Protein AF-A0A1C5LRE9-F1 (afdb_monomer)

pLDDT: mean 79.19, std 11.22, range [47.28, 91.69]

Foldseek 3Di:
DVVVCVVPPPCPVVVCVCVPPPPVPPDPPQLDQLDPVQLVLLLVVVCVVCVVPDQWAWLVRLCVQLVHDSVVSVVCVVVVQWDWDDDPPIITTGPSSSSNVCSHSVCSRDPDDPSSSVSSVVSVVVVVVVVVVVVVVVD

Structure (mmCIF, N/CA/C/O backbone):
data_AF-A0A1C5LRE9-F1
#
_entry.id   AF-A0A1C5LRE9-F1
#
loop_
_atom_site.group_PDB
_atom_site.id
_atom_site.type_symbol
_atom_site.label_atom_id
_atom_site.label_alt_id
_atom_site.label_comp_id
_atom_site.label_asym_id
_atom_site.label_entity_id
_atom_site.label_seq_id
_atom_site.pdbx_PDB_ins_code
_atom_site.Cartn_x
_atom_site.Cartn_y
_atom_site.Cartn_z
_atom_site.occupancy
_atom_site.B_iso_or_equiv
_atom_site.auth_seq_id
_atom_site.auth_comp_id
_atom_site.auth_asym_id
_atom_site.auth_atom_id
_atom_site.pdbx_PDB_model_num
ATOM 1 N N . MET A 1 1 ? 5.396 -42.966 -25.986 1.00 60.94 1 MET A N 1
ATOM 2 C CA . MET A 1 1 ? 6.421 -42.752 -27.032 1.00 60.94 1 MET A CA 1
ATOM 3 C C . MET A 1 1 ? 7.503 -41.762 -26.608 1.00 60.94 1 MET A C 1
ATOM 5 O O . MET A 1 1 ? 8.653 -42.164 -26.595 1.00 60.94 1 MET A O 1
ATOM 9 N N . PHE A 1 2 ? 7.178 -40.532 -26.185 1.00 69.56 2 PHE A N 1
ATOM 10 C CA . PHE A 1 2 ? 8.184 -39.520 -25.797 1.00 69.56 2 PHE A CA 1
ATOM 11 C C . PHE A 1 2 ? 9.157 -39.977 -24.687 1.00 69.56 2 PHE A C 1
ATOM 13 O O . PHE A 1 2 ? 10.367 -39.887 -24.852 1.00 69.56 2 PHE A O 1
ATOM 20 N N . LYS A 1 3 ? 8.634 -40.544 -23.590 1.00 69.62 3 LYS A N 1
ATOM 21 C CA . LYS A 1 3 ? 9.443 -40.990 -22.439 1.00 69.62 3 LYS A CA 1
ATOM 22 C C . LYS A 1 3 ? 10.424 -42.122 -22.778 1.00 69.62 3 LYS A C 1
ATOM 24 O O . LYS A 1 3 ? 11.551 -42.103 -22.321 1.00 69.62 3 LYS A O 1
ATOM 29 N N . ILE A 1 4 ? 10.010 -43.049 -23.645 1.00 76.19 4 ILE A N 1
ATOM 30 C CA . ILE A 1 4 ? 10.856 -44.165 -24.090 1.00 76.19 4 ILE A CA 1
ATOM 31 C C . ILE A 1 4 ? 12.053 -43.630 -24.881 1.00 76.19 4 ILE A C 1
ATOM 33 O O . ILE A 1 4 ? 13.177 -44.029 -24.606 1.00 76.19 4 ILE A O 1
ATOM 37 N N . ARG A 1 5 ? 11.824 -42.686 -25.806 1.00 72.69 5 ARG A N 1
ATOM 38 C CA . ARG A 1 5 ? 12.892 -42.067 -26.606 1.00 72.69 5 ARG A CA 1
ATOM 39 C C . ARG A 1 5 ? 13.865 -41.254 -25.754 1.00 72.69 5 ARG A C 1
ATOM 41 O O . ARG A 1 5 ? 15.062 -41.359 -25.967 1.00 72.69 5 ARG A O 1
ATOM 48 N N . MET A 1 6 ? 13.375 -40.528 -24.745 1.00 73.88 6 MET A N 1
ATOM 49 C CA . MET A 1 6 ? 14.232 -39.796 -23.801 1.00 73.88 6 MET A CA 1
ATOM 50 C C . MET A 1 6 ? 15.239 -40.712 -23.082 1.00 73.88 6 MET A C 1
ATOM 52 O O . MET A 1 6 ? 16.391 -40.328 -22.919 1.00 73.88 6 MET A O 1
ATOM 56 N N . ASP A 1 7 ? 14.808 -41.910 -22.676 1.00 73.62 7 ASP A N 1
ATOM 57 C CA . ASP A 1 7 ? 15.642 -42.848 -21.914 1.00 73.62 7 ASP A CA 1
ATOM 58 C C . ASP A 1 7 ? 16.566 -43.711 -22.802 1.00 73.62 7 ASP A C 1
ATOM 60 O O . ASP A 1 7 ? 17.539 -44.272 -22.303 1.00 73.62 7 ASP A O 1
ATOM 64 N N . THR A 1 8 ? 16.284 -43.838 -24.108 1.00 75.56 8 THR A N 1
ATOM 65 C CA . THR A 1 8 ? 17.040 -44.721 -25.029 1.00 75.56 8 THR A CA 1
ATOM 66 C C . THR A 1 8 ? 17.886 -43.999 -26.076 1.00 75.56 8 THR A C 1
ATOM 68 O O . THR A 1 8 ? 18.885 -44.559 -26.523 1.00 75.56 8 THR A O 1
ATOM 71 N N . GLU A 1 9 ? 17.544 -42.771 -26.467 1.00 74.75 9 GLU A N 1
ATOM 72 C CA . GLU A 1 9 ? 18.289 -42.002 -27.469 1.00 74.75 9 GLU A CA 1
ATOM 73 C C . GLU A 1 9 ? 19.189 -40.955 -26.787 1.00 74.75 9 GLU A C 1
ATOM 75 O O . GLU A 1 9 ? 18.728 -39.913 -26.321 1.00 74.75 9 GLU A O 1
ATOM 80 N N . THR A 1 10 ? 20.508 -41.181 -26.800 1.00 69.00 10 THR A N 1
ATOM 81 C CA . THR A 1 10 ? 21.547 -40.319 -26.190 1.00 69.00 10 THR A CA 1
ATOM 82 C C . THR A 1 10 ? 21.689 -38.914 -26.802 1.00 69.00 10 THR A C 1
ATOM 84 O O . THR A 1 10 ? 22.526 -38.135 -26.353 1.00 69.00 10 THR A O 1
ATOM 87 N N . GLY A 1 11 ? 20.868 -38.557 -27.794 1.00 69.50 11 GLY A N 1
ATOM 88 C CA . GLY A 1 11 ? 20.860 -37.246 -28.457 1.00 69.50 11 GLY A CA 1
ATOM 89 C C . GLY A 1 11 ? 19.481 -36.588 -28.566 1.00 69.50 11 GLY A C 1
ATOM 90 O O . GLY A 1 11 ? 19.380 -35.500 -29.127 1.00 69.50 11 GLY A O 1
ATOM 91 N N . PHE A 1 12 ? 18.428 -37.203 -28.016 1.00 74.12 12 PHE A N 1
ATOM 92 C CA . PHE A 1 12 ? 17.047 -36.729 -28.165 1.00 74.12 12 PHE A CA 1
ATOM 93 C C . PHE A 1 12 ? 16.831 -35.312 -27.606 1.00 74.12 12 PHE A C 1
ATOM 95 O O . PHE A 1 12 ? 16.161 -34.483 -28.215 1.00 74.12 12 PHE A O 1
ATOM 102 N N . LEU A 1 13 ? 17.446 -34.993 -26.463 1.00 67.38 13 LEU A N 1
ATOM 103 C CA . LEU A 1 13 ? 17.377 -33.646 -25.883 1.00 67.38 13 LEU A CA 1
ATOM 104 C C . LEU A 1 13 ? 18.162 -32.610 -26.703 1.00 67.38 13 LEU A C 1
ATOM 106 O O . LEU A 1 13 ? 17.785 -31.440 -26.725 1.00 67.38 13 LEU A O 1
ATOM 110 N N . SER A 1 14 ? 19.212 -33.034 -27.412 1.00 71.19 14 SER A N 1
ATOM 111 C CA . SER A 1 14 ? 19.993 -32.164 -28.296 1.00 71.19 14 SER A CA 1
ATOM 112 C C . SER A 1 14 ? 19.214 -31.774 -29.556 1.00 71.19 14 SER A C 1
ATOM 114 O O . SER A 1 14 ? 19.366 -30.650 -30.019 1.00 71.19 14 SER A O 1
ATOM 116 N N . GLU A 1 15 ? 18.333 -32.644 -30.068 1.00 72.19 15 GLU A N 1
ATOM 117 C CA . GLU A 1 15 ? 17.384 -32.309 -31.149 1.00 72.19 15 GLU A CA 1
ATOM 118 C C . GLU A 1 15 ? 16.352 -31.256 -30.725 1.00 72.19 15 GLU A C 1
ATOM 120 O O . GLU A 1 15 ? 15.906 -30.458 -31.545 1.00 72.19 15 GLU A O 1
ATOM 125 N N . LEU A 1 16 ? 15.977 -31.226 -29.443 1.00 66.88 16 LEU A N 1
ATOM 126 C CA . LEU A 1 16 ? 15.052 -30.225 -28.900 1.00 66.88 16 LEU A CA 1
ATOM 127 C C . LEU A 1 16 ? 15.734 -28.884 -28.586 1.00 66.88 16 LEU A C 1
ATOM 129 O O . LEU A 1 16 ? 15.054 -27.890 -28.303 1.00 66.88 16 LEU A O 1
ATOM 133 N N . ASN A 1 17 ? 17.065 -28.841 -28.633 1.00 57.78 17 ASN A N 1
ATOM 134 C CA . ASN A 1 17 ? 17.858 -27.667 -28.309 1.00 57.78 17 ASN A CA 1
ATOM 135 C C . ASN A 1 17 ? 17.694 -26.627 -29.435 1.00 57.78 17 ASN A C 1
ATOM 137 O O . ASN A 1 17 ? 18.208 -26.789 -30.537 1.00 57.78 17 ASN A O 1
ATOM 141 N N . GLY A 1 18 ? 16.901 -25.582 -29.174 1.00 63.25 18 GLY A N 1
ATOM 142 C CA . GLY A 1 18 ? 16.493 -24.571 -30.161 1.00 63.25 18 GLY A CA 1
ATOM 143 C C . GLY A 1 18 ? 15.011 -24.611 -30.566 1.00 63.25 18 GLY A C 1
ATOM 144 O O . GLY A 1 18 ? 14.513 -23.618 -31.094 1.00 63.25 18 GLY A O 1
ATOM 145 N N . LEU A 1 19 ? 14.275 -25.695 -30.267 1.00 65.44 19 LEU A N 1
ATOM 146 C CA . LEU A 1 19 ? 12.806 -25.762 -30.418 1.00 65.44 19 LEU A CA 1
ATOM 147 C C . LEU A 1 19 ? 12.067 -25.118 -29.243 1.00 65.44 19 LEU A C 1
ATOM 149 O O . LEU A 1 19 ? 10.979 -24.561 -29.407 1.00 65.44 19 LEU A O 1
ATOM 153 N N . PHE A 1 20 ? 12.675 -25.144 -28.059 1.00 56.50 20 PHE A N 1
ATOM 154 C CA . PHE A 1 20 ? 12.309 -24.222 -26.999 1.00 56.50 20 PHE A CA 1
ATOM 155 C C . PHE A 1 20 ? 12.844 -22.862 -27.412 1.00 56.50 20 PHE A C 1
ATOM 157 O O . PHE A 1 20 ? 14.030 -22.579 -27.267 1.00 56.50 20 PHE A O 1
ATOM 164 N N . SER A 1 21 ? 11.973 -22.043 -28.002 1.00 56.53 21 SER A N 1
ATOM 165 C CA . SER A 1 21 ? 12.276 -20.646 -28.281 1.00 56.53 21 SER A CA 1
ATOM 166 C C . SER A 1 21 ? 12.975 -20.062 -27.055 1.00 56.53 21 SER A C 1
ATOM 168 O O . SER A 1 21 ? 12.386 -20.102 -25.970 1.00 56.53 21 SER A O 1
ATOM 170 N N . ASN A 1 22 ? 14.177 -19.509 -27.238 1.00 59.75 22 ASN A N 1
ATOM 171 C CA . ASN A 1 22 ? 14.734 -18.487 -26.360 1.00 59.75 22 ASN A CA 1
ATOM 172 C C . ASN A 1 22 ? 13.741 -17.322 -26.389 1.00 59.75 22 ASN A C 1
ATOM 174 O O . ASN A 1 22 ? 13.939 -16.332 -27.092 1.00 59.75 22 ASN A O 1
ATOM 178 N N . ARG A 1 23 ? 12.594 -17.475 -25.717 1.00 53.97 23 ARG A N 1
ATOM 179 C CA . ARG A 1 23 ? 11.707 -16.364 -25.438 1.00 53.97 23 ARG A CA 1
ATOM 180 C C . ARG A 1 23 ? 12.597 -15.490 -24.599 1.00 53.97 23 ARG A C 1
ATOM 182 O O . ARG A 1 23 ? 12.948 -15.873 -23.490 1.00 53.97 23 ARG A O 1
ATOM 189 N N . THR A 1 24 ? 13.032 -14.376 -25.170 1.00 56.28 24 THR A N 1
ATOM 190 C CA . THR A 1 24 ? 13.466 -13.235 -24.385 1.00 56.28 24 THR A CA 1
ATOM 191 C C . THR A 1 24 ? 12.408 -13.135 -23.304 1.00 56.28 24 THR A C 1
ATOM 193 O O . THR A 1 24 ? 11.239 -12.918 -23.641 1.00 56.28 24 THR A O 1
ATOM 196 N N . GLU A 1 25 ? 12.757 -13.501 -22.069 1.00 58.31 25 GLU A N 1
ATOM 197 C CA . GLU A 1 25 ? 11.822 -13.450 -20.962 1.00 58.31 25 GLU A CA 1
ATOM 198 C C . GLU A 1 25 ? 11.405 -11.990 -20.919 1.00 58.31 25 GLU A C 1
ATOM 200 O O . GLU A 1 25 ? 12.184 -11.102 -20.571 1.00 58.31 25 GLU A O 1
ATOM 205 N N . TRP A 1 26 ? 10.218 -11.712 -21.455 1.00 53.88 26 TRP A N 1
ATOM 206 C CA . TRP A 1 26 ? 9.660 -10.380 -21.464 1.00 53.88 26 TRP A CA 1
ATOM 207 C C . TRP A 1 26 ? 9.275 -10.127 -20.018 1.00 53.88 26 TRP A C 1
ATOM 209 O O . TRP A 1 26 ? 8.140 -10.354 -19.613 1.00 53.88 26 TRP A O 1
ATOM 219 N N . HIS A 1 27 ? 10.254 -9.723 -19.216 1.00 58.00 27 HIS A N 1
ATOM 220 C CA . HIS A 1 27 ? 10.007 -9.205 -17.892 1.00 58.00 27 HIS A CA 1
ATOM 221 C C . HIS A 1 27 ? 9.384 -7.827 -18.093 1.00 58.00 27 HIS A C 1
ATOM 223 O O . HIS A 1 27 ? 10.032 -6.933 -18.654 1.00 58.00 27 HIS A O 1
ATOM 229 N N . PRO A 1 28 ? 8.119 -7.623 -17.687 1.00 60.81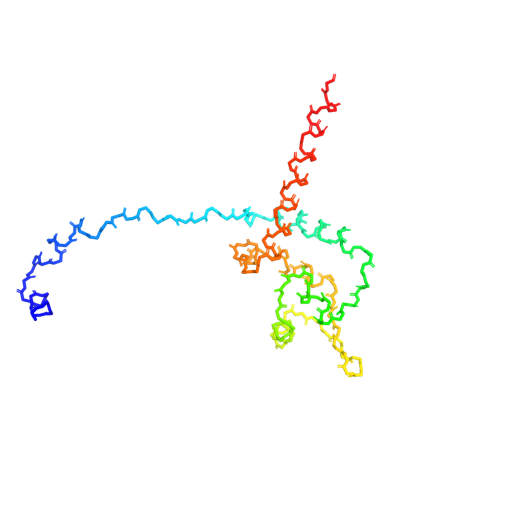 28 PRO A N 1
ATOM 230 C CA . PRO A 1 28 ? 7.556 -6.289 -17.651 1.00 60.81 28 PRO A CA 1
ATOM 231 C C . PRO A 1 28 ? 8.490 -5.434 -16.800 1.00 60.81 28 PRO A C 1
ATOM 233 O O . PRO A 1 28 ? 8.816 -5.813 -15.674 1.00 60.81 28 PRO A O 1
ATOM 236 N N . ARG A 1 29 ? 8.959 -4.303 -17.340 1.00 64.75 29 ARG A N 1
ATOM 237 C CA . ARG A 1 29 ? 9.809 -3.404 -16.557 1.00 64.75 29 ARG A CA 1
ATOM 238 C C . ARG A 1 29 ? 9.050 -3.014 -15.284 1.00 64.75 29 ARG A C 1
ATOM 240 O O . ARG A 1 29 ? 7.871 -2.652 -15.400 1.00 64.75 29 ARG A O 1
ATOM 247 N N . PRO A 1 30 ? 9.693 -3.069 -14.105 1.00 65.06 30 PRO A N 1
ATOM 248 C CA . PRO A 1 30 ? 9.057 -2.654 -12.869 1.00 65.06 30 PRO A CA 1
ATOM 249 C C . PRO A 1 30 ? 8.478 -1.248 -13.029 1.00 65.06 30 PRO A C 1
ATOM 251 O O . PRO A 1 30 ? 9.076 -0.378 -13.672 1.00 65.06 30 PRO A O 1
ATOM 254 N N . LEU A 1 31 ? 7.294 -1.016 -12.457 1.00 70.50 31 LEU A N 1
ATOM 255 C CA . LEU A 1 31 ? 6.687 0.312 -12.504 1.00 70.50 31 LEU A CA 1
ATOM 256 C C . LEU A 1 31 ? 7.591 1.336 -11.817 1.00 70.50 31 LEU A C 1
ATOM 258 O O . LEU A 1 31 ? 7.713 2.444 -12.331 1.00 70.50 31 LEU A O 1
ATOM 262 N N . LEU A 1 32 ? 8.266 0.957 -10.735 1.00 75.06 32 LEU A N 1
ATOM 263 C CA . LEU A 1 32 ? 9.273 1.743 -10.035 1.00 75.06 32 LEU A CA 1
ATOM 264 C C . LEU A 1 32 ? 10.482 0.844 -9.766 1.00 75.06 32 LEU A C 1
ATOM 266 O O . LEU A 1 32 ? 10.306 -0.307 -9.373 1.00 75.06 32 LEU A O 1
ATOM 270 N N . GLU A 1 33 ? 11.693 1.354 -9.973 1.00 77.69 33 GLU A N 1
ATOM 271 C CA . GLU A 1 33 ? 12.891 0.664 -9.496 1.00 77.69 33 GLU A CA 1
ATOM 272 C C . GLU A 1 33 ? 12.917 0.766 -7.971 1.00 77.69 33 GLU A C 1
ATOM 274 O O . GLU A 1 33 ? 12.854 1.868 -7.425 1.00 77.69 33 GLU A O 1
ATOM 279 N N . ALA A 1 34 ? 12.980 -0.377 -7.291 1.00 76.69 34 ALA A N 1
ATOM 280 C CA . ALA A 1 34 ? 12.995 -0.468 -5.835 1.00 76.69 34 ALA A CA 1
ATOM 281 C C . ALA A 1 34 ? 14.381 -0.116 -5.254 1.00 76.69 34 ALA A C 1
ATOM 283 O O . ALA A 1 34 ? 14.962 -0.892 -4.501 1.00 76.69 34 ALA A O 1
ATOM 284 N N . THR A 1 35 ? 14.934 1.033 -5.650 1.00 83.62 35 THR A N 1
ATOM 285 C CA . THR A 1 35 ? 16.128 1.619 -5.028 1.00 83.62 35 THR A CA 1
ATOM 286 C C . THR A 1 35 ? 15.754 2.281 -3.704 1.00 83.62 35 THR A C 1
ATOM 288 O O . THR A 1 35 ? 14.613 2.715 -3.534 1.00 83.62 35 THR A O 1
ATOM 291 N N . GLU A 1 36 ? 16.702 2.382 -2.771 1.00 83.00 36 GLU A N 1
ATOM 292 C CA . GLU A 1 36 ? 16.476 2.989 -1.448 1.00 83.00 36 GLU A CA 1
ATOM 293 C C . GLU A 1 36 ? 15.930 4.420 -1.564 1.00 83.00 36 GLU A C 1
ATOM 295 O O . GLU A 1 36 ? 14.893 4.729 -0.982 1.00 83.00 36 GLU A O 1
ATOM 300 N N . GLU A 1 37 ? 16.525 5.243 -2.434 1.00 85.44 37 GLU A N 1
ATOM 301 C CA . GLU A 1 37 ? 16.066 6.613 -2.704 1.00 85.44 37 GLU A CA 1
ATOM 302 C C . GLU A 1 37 ? 14.609 6.671 -3.186 1.00 85.44 37 GLU A C 1
ATOM 304 O O . GLU A 1 37 ? 13.828 7.517 -2.751 1.00 85.44 37 GLU A O 1
ATOM 309 N N . ASN A 1 38 ? 14.214 5.768 -4.090 1.00 84.44 38 ASN A N 1
ATOM 310 C CA . ASN A 1 38 ? 12.845 5.724 -4.599 1.00 84.44 38 ASN A CA 1
ATOM 311 C C . ASN A 1 38 ? 11.863 5.234 -3.531 1.00 84.44 38 ASN A C 1
ATOM 313 O O . ASN A 1 38 ? 10.732 5.720 -3.490 1.00 84.44 38 ASN A O 1
ATOM 317 N N . CYS A 1 39 ? 12.281 4.295 -2.678 1.00 86.38 39 CYS A N 1
ATOM 318 C CA . CYS A 1 39 ? 11.475 3.808 -1.561 1.00 86.38 39 CYS A CA 1
ATOM 319 C C . CYS A 1 39 ? 11.226 4.934 -0.550 1.00 86.38 39 CYS A C 1
ATOM 321 O O . CYS A 1 39 ? 10.078 5.186 -0.188 1.00 86.38 39 CYS A O 1
ATOM 323 N N . GLU A 1 40 ? 12.266 5.674 -0.160 1.00 88.12 40 GLU A N 1
ATOM 324 C CA . GLU A 1 40 ? 12.137 6.817 0.748 1.00 88.12 40 GLU A CA 1
ATOM 325 C C . GLU A 1 40 ? 11.313 7.953 0.142 1.00 88.12 40 GLU A C 1
ATOM 327 O O . GLU A 1 40 ? 10.407 8.478 0.790 1.00 88.12 40 GLU A O 1
ATOM 332 N N . ALA A 1 41 ? 11.563 8.308 -1.119 1.00 88.38 41 ALA A N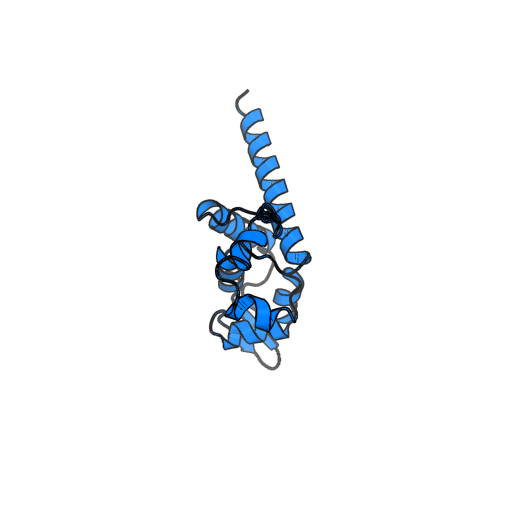 1
ATOM 333 C CA . ALA A 1 41 ? 10.796 9.346 -1.797 1.00 88.38 41 ALA A CA 1
ATOM 334 C C . ALA A 1 41 ? 9.312 8.965 -1.928 1.00 88.38 41 ALA A C 1
ATOM 336 O O . ALA A 1 41 ? 8.436 9.821 -1.783 1.00 88.38 41 ALA A O 1
ATOM 337 N N . PHE A 1 42 ? 9.015 7.684 -2.171 1.00 89.12 42 PHE A N 1
ATOM 338 C CA . PHE A 1 42 ? 7.646 7.179 -2.196 1.00 89.12 42 PHE A CA 1
ATOM 339 C C . PHE A 1 42 ? 7.010 7.190 -0.801 1.00 89.12 42 PHE A C 1
ATOM 341 O O . PHE A 1 42 ? 5.859 7.606 -0.676 1.00 89.12 42 PHE A O 1
ATOM 348 N N . ARG A 1 43 ? 7.759 6.819 0.247 1.00 91.56 43 ARG A N 1
ATOM 349 C CA . ARG A 1 43 ? 7.331 6.899 1.655 1.00 91.56 43 ARG A CA 1
ATOM 350 C C . ARG A 1 43 ? 6.910 8.320 2.029 1.00 91.56 43 ARG A C 1
ATOM 352 O O . ARG A 1 43 ? 5.774 8.531 2.440 1.00 91.56 43 ARG A O 1
ATOM 359 N N . LEU A 1 44 ? 7.789 9.297 1.800 1.00 90.25 44 LEU A N 1
ATOM 360 C CA . LEU A 1 44 ? 7.523 10.710 2.087 1.00 90.25 44 LEU A CA 1
ATOM 361 C C . LEU A 1 44 ? 6.336 11.241 1.277 1.00 90.25 44 LEU A C 1
ATOM 363 O O . LEU A 1 44 ? 5.516 12.009 1.776 1.00 90.25 44 LEU A O 1
ATOM 367 N N . TRP A 1 45 ? 6.206 10.815 0.020 1.00 91.69 45 TRP A N 1
ATOM 368 C CA . TRP A 1 45 ? 5.062 11.197 -0.799 1.00 91.69 45 TRP A CA 1
ATOM 369 C C . TRP A 1 45 ? 3.742 10.621 -0.273 1.00 91.69 45 TRP A C 1
ATOM 371 O O . TRP A 1 45 ? 2.736 11.330 -0.280 1.00 91.69 45 TRP A O 1
ATOM 381 N N . LEU A 1 46 ? 3.735 9.373 0.208 1.00 90.19 46 LEU A N 1
ATOM 382 C CA . LEU A 1 46 ? 2.568 8.776 0.859 1.00 90.19 46 LEU A CA 1
ATOM 383 C C . LEU A 1 46 ? 2.221 9.492 2.170 1.00 90.19 46 LEU A C 1
ATOM 385 O O . LEU A 1 46 ? 1.046 9.761 2.402 1.00 90.19 46 LEU A O 1
ATOM 389 N N . GLU A 1 47 ? 3.213 9.862 2.985 1.00 90.00 47 GLU A N 1
ATOM 390 C CA . GLU A 1 47 ? 3.004 10.670 4.198 1.00 90.00 47 GLU A CA 1
ATOM 391 C C . GLU A 1 47 ? 2.346 12.013 3.878 1.00 90.00 47 GLU A C 1
ATOM 393 O O . GLU A 1 47 ? 1.386 12.398 4.541 1.00 90.00 47 GLU A O 1
ATOM 398 N N . MET A 1 48 ? 2.794 12.692 2.817 1.00 89.06 48 MET A N 1
ATOM 399 C CA . MET A 1 48 ? 2.165 13.928 2.349 1.00 89.06 48 MET A CA 1
ATOM 400 C C . MET A 1 48 ? 0.749 13.699 1.807 1.00 89.06 48 MET A C 1
ATOM 402 O O . MET A 1 48 ? -0.144 14.507 2.054 1.00 89.06 48 MET A O 1
ATOM 406 N N . LEU A 1 49 ? 0.529 12.620 1.049 1.00 89.56 49 LEU A N 1
ATOM 407 C CA . LEU A 1 49 ? -0.777 12.297 0.467 1.00 89.56 49 LEU A CA 1
ATOM 408 C C . LEU A 1 49 ? -1.810 11.948 1.548 1.00 89.56 49 LEU A C 1
ATOM 410 O O . LEU A 1 49 ? -2.991 12.252 1.400 1.00 89.56 49 LEU A O 1
ATOM 414 N N . TRP A 1 50 ? -1.362 11.307 2.624 1.00 89.94 50 TRP A N 1
ATOM 415 C CA . TRP A 1 50 ? -2.179 10.831 3.739 1.00 89.94 50 TRP A CA 1
ATOM 416 C C . TRP A 1 50 ? -1.974 11.660 5.015 1.00 89.94 50 TRP A C 1
ATOM 418 O O . TRP A 1 50 ? -2.229 11.182 6.126 1.00 89.94 50 TRP A O 1
ATOM 428 N N . ALA A 1 51 ? -1.532 12.911 4.869 1.00 88.56 51 ALA A N 1
ATOM 429 C CA . ALA A 1 51 ? -1.300 13.824 5.986 1.00 88.56 51 ALA A CA 1
ATOM 430 C C . ALA A 1 51 ? -2.594 14.105 6.766 1.00 88.56 51 ALA A C 1
ATOM 432 O O . ALA A 1 51 ? -2.599 14.039 7.991 1.00 88.56 51 ALA A O 1
ATOM 433 N N . GLU A 1 52 ? -3.702 14.298 6.046 1.00 88.94 52 GLU A N 1
ATOM 434 C CA . GLU A 1 52 ? -5.035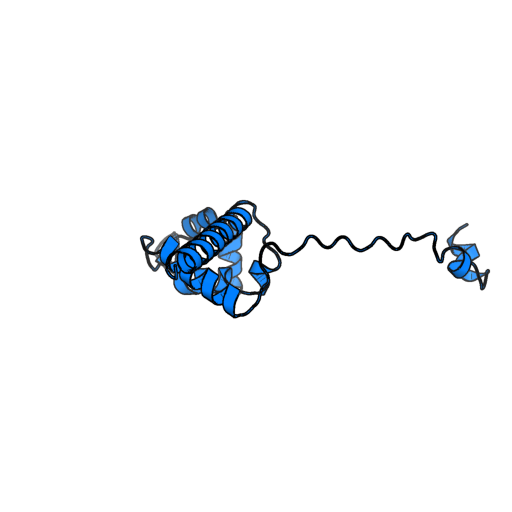 14.570 6.609 1.00 88.94 52 GLU A CA 1
ATOM 435 C C . GLU A 1 52 ? -5.689 13.344 7.270 1.00 88.94 52 GLU A C 1
ATOM 437 O O . GLU A 1 52 ? -6.729 13.459 7.918 1.00 88.94 52 GLU A O 1
ATOM 442 N N . LEU A 1 53 ? -5.119 12.146 7.090 1.00 88.94 53 LEU A N 1
ATOM 443 C CA . LEU A 1 53 ? -5.654 10.932 7.697 1.00 88.94 53 LEU A CA 1
ATOM 444 C C . LEU A 1 53 ? -5.180 10.781 9.149 1.00 88.94 53 LEU A C 1
ATOM 446 O O . LEU A 1 53 ? -4.030 11.117 9.456 1.00 88.94 53 LEU A O 1
ATOM 450 N N . PRO A 1 54 ? -6.012 10.206 10.036 1.00 87.81 54 PRO A N 1
ATOM 451 C CA . PRO A 1 54 ? -5.620 9.966 11.418 1.00 87.81 54 PRO A CA 1
ATOM 452 C C . PRO A 1 54 ? -4.412 9.028 11.498 1.00 87.81 54 PRO A C 1
ATOM 454 O O . PRO A 1 54 ? -4.196 8.172 10.640 1.00 87.81 54 PRO A O 1
ATOM 457 N N . GLU A 1 55 ? -3.631 9.180 12.562 1.00 85.75 55 GLU A N 1
ATOM 458 C CA . GLU A 1 55 ? -2.433 8.373 12.813 1.00 85.75 55 GLU A CA 1
ATOM 459 C C . GLU A 1 55 ? -2.758 6.896 13.082 1.00 85.75 55 GLU A C 1
ATOM 461 O O . GLU A 1 55 ? -1.986 6.004 12.737 1.00 85.75 55 GLU A O 1
ATOM 466 N N . ALA A 1 56 ? -3.957 6.636 13.607 1.00 88.00 56 ALA A N 1
ATOM 467 C CA . ALA A 1 56 ? -4.547 5.311 13.702 1.00 88.00 56 ALA A CA 1
ATOM 468 C C . ALA A 1 56 ? -5.585 5.122 12.584 1.00 88.00 56 ALA A C 1
ATOM 470 O O . ALA A 1 56 ? -6.675 5.700 12.622 1.00 88.00 56 ALA A O 1
ATOM 471 N N . LEU A 1 57 ? -5.263 4.291 11.594 1.00 87.94 57 LEU A N 1
ATOM 472 C CA . LEU A 1 57 ? -6.139 4.003 10.461 1.00 87.94 57 LEU A CA 1
ATOM 473 C C . LEU A 1 57 ? -7.025 2.786 10.755 1.00 87.94 57 LEU A C 1
ATOM 475 O O . LEU A 1 57 ? -6.496 1.718 11.076 1.00 87.94 57 LEU A O 1
ATOM 479 N N . PRO A 1 58 ? -8.358 2.876 10.595 1.00 89.81 58 PRO A N 1
ATOM 480 C CA . PRO A 1 58 ? -9.206 1.693 10.595 1.00 89.81 58 PRO A CA 1
ATOM 481 C C . PRO A 1 58 ? -8.770 0.713 9.501 1.00 89.81 58 PRO A C 1
ATOM 483 O O . PRO A 1 58 ? -8.439 1.114 8.384 1.00 89.81 58 PRO A O 1
ATOM 486 N N . THR A 1 59 ? -8.842 -0.584 9.798 1.00 88.69 59 THR A N 1
ATOM 487 C CA . THR A 1 59 ? -8.447 -1.655 8.864 1.00 88.69 59 THR A CA 1
ATOM 488 C C . THR A 1 59 ? -9.155 -1.550 7.505 1.00 88.69 59 THR A C 1
ATOM 490 O O . THR A 1 59 ? -8.546 -1.783 6.462 1.00 88.69 59 THR A O 1
ATOM 493 N N . GLN A 1 60 ? -10.431 -1.152 7.506 1.00 87.75 60 GLN A N 1
ATOM 494 C CA . GLN A 1 60 ? -11.210 -0.945 6.282 1.00 87.75 60 GLN A CA 1
ATOM 495 C C . GLN A 1 60 ? -10.655 0.208 5.438 1.00 87.75 60 GLN A C 1
ATOM 497 O O . GLN A 1 60 ? -10.398 0.027 4.252 1.00 87.75 60 GLN A O 1
ATOM 502 N N . THR A 1 61 ? -10.380 1.358 6.057 1.00 88.75 61 THR A N 1
ATOM 503 C CA . THR A 1 61 ? -9.822 2.528 5.368 1.00 88.75 61 THR A CA 1
ATOM 504 C C . THR A 1 61 ? -8.443 2.226 4.782 1.00 88.75 61 THR A C 1
ATOM 506 O O . THR A 1 61 ? -8.184 2.539 3.624 1.00 88.75 61 THR A O 1
ATOM 509 N N . ALA A 1 62 ? -7.567 1.555 5.536 1.00 87.94 62 ALA A N 1
ATOM 510 C CA . ALA A 1 62 ? -6.248 1.153 5.044 1.00 87.94 62 ALA A CA 1
ATOM 511 C C . ALA A 1 62 ? -6.342 0.219 3.822 1.00 87.94 62 ALA A C 1
ATOM 513 O O . ALA A 1 62 ? -5.594 0.365 2.852 1.00 87.94 62 ALA A O 1
ATOM 514 N N . ALA A 1 63 ? -7.297 -0.714 3.843 1.00 89.50 63 ALA A N 1
ATOM 515 C CA . ALA A 1 63 ? -7.561 -1.608 2.725 1.00 89.50 63 ALA A CA 1
ATOM 516 C C . ALA A 1 63 ? -8.028 -0.835 1.477 1.00 89.50 63 ALA A C 1
ATOM 518 O O . ALA A 1 63 ? -7.487 -1.046 0.392 1.00 89.50 63 ALA A O 1
ATOM 519 N N . GLU A 1 64 ? -8.959 0.107 1.631 1.00 90.38 64 GLU A N 1
ATOM 520 C CA . GLU A 1 64 ? -9.489 0.927 0.533 1.00 90.38 64 GLU A CA 1
ATOM 521 C C . GLU A 1 64 ? -8.424 1.809 -0.132 1.00 90.38 64 GLU A C 1
ATOM 523 O O . GLU A 1 64 ? -8.380 1.899 -1.361 1.00 90.38 64 GLU A O 1
ATOM 528 N N . LEU A 1 65 ? -7.520 2.408 0.652 1.00 88.12 65 LEU A N 1
ATOM 529 C CA . LEU A 1 65 ? -6.454 3.279 0.137 1.00 88.12 65 LEU A CA 1
ATOM 530 C C . LEU A 1 65 ? -5.551 2.568 -0.878 1.00 88.12 65 LEU A C 1
ATOM 532 O O . LEU A 1 65 ? -5.148 3.158 -1.881 1.00 88.12 65 LEU A O 1
ATOM 536 N N . VAL A 1 66 ? -5.250 1.294 -0.628 1.00 86.06 66 VAL A N 1
ATOM 537 C CA . VAL A 1 66 ? -4.328 0.479 -1.439 1.00 86.06 66 VAL A CA 1
ATOM 538 C C . VAL A 1 66 ? -5.085 -0.479 -2.376 1.00 86.06 66 VAL A C 1
ATOM 540 O O . VAL A 1 66 ? -4.496 -1.107 -3.262 1.00 86.06 66 VAL A O 1
ATOM 543 N N . GLY A 1 67 ? -6.410 -0.571 -2.229 1.00 87.12 67 GLY A N 1
ATOM 544 C CA . GLY A 1 67 ? -7.277 -1.504 -2.952 1.00 87.12 67 GLY A CA 1
ATOM 545 C C . GLY A 1 67 ? -7.119 -2.961 -2.509 1.00 87.12 67 GLY A C 1
ATOM 546 O O . GLY A 1 67 ? -7.335 -3.869 -3.312 1.00 87.12 67 GLY A O 1
ATOM 547 N N . TYR A 1 68 ? -6.688 -3.198 -1.269 1.00 87.31 68 TYR A N 1
ATOM 548 C CA . TYR A 1 68 ? -6.640 -4.532 -0.675 1.00 87.31 68 TYR A CA 1
ATOM 549 C C . TYR A 1 68 ? -8.001 -4.958 -0.126 1.00 87.31 68 TYR A C 1
ATOM 551 O O . TYR A 1 68 ? -8.892 -4.153 0.117 1.00 87.31 68 TYR A O 1
ATOM 559 N N . ASN A 1 69 ? -8.142 -6.264 0.089 1.00 86.44 69 ASN A N 1
ATOM 560 C CA . ASN A 1 69 ? -9.255 -6.818 0.846 1.00 86.44 69 ASN A CA 1
ATOM 561 C C . ASN A 1 69 ? -8.974 -6.641 2.356 1.00 86.44 69 ASN A C 1
ATOM 563 O O . ASN A 1 69 ? -7.848 -6.955 2.759 1.00 86.44 69 ASN A O 1
ATOM 567 N N . PRO A 1 70 ? -9.924 -6.191 3.205 1.00 84.69 70 PRO A N 1
ATOM 568 C CA . PRO A 1 70 ? -9.692 -6.039 4.643 1.00 84.69 70 PRO A CA 1
ATOM 569 C C . PRO A 1 70 ? -9.114 -7.279 5.338 1.00 84.69 70 PRO A C 1
ATOM 571 O O . PRO A 1 70 ? -8.252 -7.137 6.203 1.00 84.69 70 PRO A O 1
ATOM 574 N N . GLN A 1 71 ? -9.479 -8.500 4.918 1.00 86.75 71 GLN A N 1
ATOM 575 C CA . GLN A 1 71 ? -8.865 -9.735 5.441 1.00 86.75 71 GLN A CA 1
ATOM 576 C C . GLN A 1 71 ? -7.349 -9.748 5.261 1.00 86.75 71 GLN A C 1
ATOM 578 O O . GLN A 1 71 ? -6.633 -10.244 6.124 1.00 86.75 71 GLN A O 1
ATOM 583 N N . ARG A 1 72 ? -6.840 -9.162 4.175 1.00 86.19 72 ARG A N 1
ATOM 584 C CA . ARG A 1 72 ? -5.406 -9.131 3.923 1.00 86.19 72 ARG A CA 1
ATOM 585 C C . ARG A 1 72 ? -4.669 -8.216 4.882 1.00 86.19 72 ARG A C 1
ATOM 587 O O . ARG A 1 72 ? -3.572 -8.558 5.289 1.00 86.19 72 ARG A O 1
ATOM 594 N N . ILE A 1 73 ? -5.288 -7.122 5.308 1.00 86.56 73 ILE A N 1
ATOM 595 C CA . ILE A 1 73 ? -4.733 -6.281 6.370 1.00 86.56 73 ILE A CA 1
ATOM 596 C C . ILE A 1 73 ? -4.738 -7.032 7.711 1.00 86.56 73 ILE A C 1
ATOM 598 O O . ILE A 1 73 ? -3.746 -6.988 8.429 1.00 86.56 73 ILE A O 1
ATOM 602 N N . HIS A 1 74 ? -5.795 -7.793 8.021 1.00 85.62 74 HIS A N 1
ATOM 603 C CA . HIS A 1 74 ? -5.816 -8.640 9.222 1.00 85.62 74 HIS A CA 1
ATOM 604 C C . HIS A 1 74 ? -4.718 -9.714 9.215 1.00 85.62 74 HIS A C 1
ATOM 606 O O . HIS A 1 74 ? -4.156 -10.018 10.265 1.00 85.62 74 HIS A O 1
ATOM 612 N N . GLU A 1 75 ? -4.385 -10.276 8.052 1.00 87.50 75 GLU A N 1
ATOM 613 C CA . GLU A 1 75 ? -3.252 -11.196 7.921 1.00 87.50 75 GLU A CA 1
ATOM 614 C C . GLU A 1 75 ? -1.913 -10.508 8.186 1.00 87.50 75 GLU A C 1
ATOM 616 O O . GLU A 1 75 ? -1.114 -11.051 8.936 1.00 87.50 75 GLU A O 1
ATOM 621 N N . LEU A 1 76 ? -1.692 -9.298 7.662 1.00 84.75 76 LEU A N 1
ATOM 622 C CA . LEU A 1 76 ? -0.464 -8.533 7.927 1.00 84.75 76 LEU A CA 1
ATOM 623 C C . LEU A 1 76 ? -0.267 -8.249 9.413 1.00 84.75 76 LEU A C 1
ATOM 625 O O . LEU A 1 76 ? 0.848 -8.317 9.929 1.00 84.75 76 LEU A O 1
ATOM 629 N N . ILE A 1 77 ? -1.365 -7.976 10.106 1.00 85.56 77 ILE A N 1
ATOM 630 C CA . ILE A 1 77 ? -1.356 -7.805 11.552 1.00 85.56 77 ILE A CA 1
ATOM 631 C C . ILE A 1 77 ? -1.029 -9.127 12.258 1.00 85.56 77 ILE A C 1
ATOM 633 O O . ILE A 1 77 ? -0.265 -9.146 13.218 1.00 85.56 77 ILE A O 1
ATOM 637 N N . ARG A 1 78 ? -1.592 -10.248 11.790 1.00 84.75 78 ARG A N 1
ATOM 638 C CA . ARG A 1 78 ? -1.301 -11.580 12.338 1.00 84.75 78 ARG A CA 1
ATOM 639 C C . ARG A 1 78 ? 0.152 -12.003 12.102 1.00 84.75 78 ARG A C 1
ATOM 641 O O . ARG A 1 78 ? 0.702 -12.727 12.920 1.00 84.75 78 ARG A O 1
ATOM 648 N N . GLU A 1 79 ? 0.745 -11.570 10.996 1.00 84.44 79 GLU A N 1
ATOM 649 C CA . GLU A 1 79 ? 2.160 -11.758 10.663 1.00 84.44 79 GLU A CA 1
ATOM 650 C C . GLU A 1 79 ? 3.088 -10.806 11.450 1.00 84.44 79 GLU A C 1
ATOM 652 O O . GLU A 1 79 ? 4.284 -10.791 11.185 1.00 84.44 79 GLU A O 1
ATOM 657 N N . GLU A 1 80 ? 2.555 -10.003 12.386 1.00 75.75 80 GLU A N 1
ATOM 658 C CA . GLU A 1 80 ? 3.279 -8.985 13.175 1.00 75.75 80 GLU A CA 1
ATOM 659 C C . GLU A 1 80 ? 4.002 -7.926 12.322 1.00 75.75 80 GLU A C 1
ATOM 661 O O . GLU A 1 80 ? 4.849 -7.182 12.804 1.00 75.75 80 GLU A O 1
ATOM 666 N N . THR A 1 81 ? 3.637 -7.807 11.042 1.00 77.81 81 THR A N 1
ATOM 667 C CA . THR A 1 81 ? 4.221 -6.806 10.132 1.00 77.81 81 THR A CA 1
ATOM 668 C C . THR A 1 81 ? 3.634 -5.410 10.323 1.00 77.81 81 THR A C 1
ATOM 670 O O . THR A 1 81 ? 4.229 -4.433 9.877 1.00 77.81 81 THR A O 1
ATOM 673 N N . LEU A 1 82 ? 2.461 -5.321 10.957 1.00 82.75 82 LEU A N 1
ATOM 674 C CA . LEU A 1 82 ? 1.776 -4.075 11.281 1.00 82.75 82 LEU A 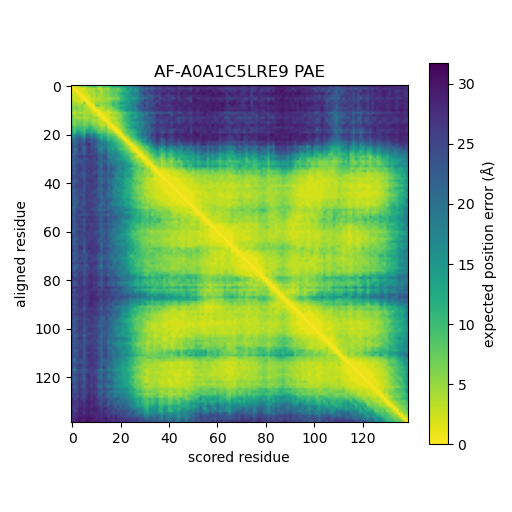CA 1
ATOM 675 C C . LEU A 1 82 ? 1.293 -4.133 12.728 1.00 82.75 82 LEU A C 1
ATOM 677 O O . LEU A 1 82 ? 0.500 -5.013 13.083 1.00 82.75 82 LEU A O 1
ATOM 681 N N . HIS A 1 83 ? 1.694 -3.162 13.544 1.00 84.44 83 HIS A N 1
ATOM 682 C CA . HIS A 1 83 ? 1.130 -2.994 14.870 1.00 84.44 83 HIS A CA 1
ATOM 683 C C . HIS A 1 83 ? -0.320 -2.551 14.750 1.00 84.44 83 HIS A C 1
ATOM 685 O O . HIS A 1 83 ? -0.693 -1.644 13.993 1.00 84.44 83 HIS A O 1
ATOM 691 N N . SER A 1 84 ? -1.159 -3.221 15.532 1.00 83.38 84 SER A N 1
ATOM 692 C CA . SER A 1 84 ? -2.577 -2.925 15.579 1.00 83.38 84 SER A CA 1
ATOM 693 C C . SER A 1 84 ? -3.068 -2.783 17.004 1.00 83.38 84 SER A C 1
ATOM 695 O O . SER A 1 84 ? -2.623 -3.492 17.906 1.00 83.38 84 SER A O 1
ATOM 697 N N . ILE A 1 85 ? -4.042 -1.900 17.177 1.00 83.69 85 ILE A N 1
ATOM 698 C CA . ILE A 1 85 ? -4.762 -1.717 18.427 1.00 83.69 85 ILE A CA 1
ATOM 699 C C . ILE A 1 85 ? -6.224 -2.038 18.147 1.00 83.69 85 ILE A C 1
ATOM 701 O O . ILE A 1 85 ? -6.854 -1.465 17.253 1.00 83.69 85 ILE A O 1
ATOM 705 N N . LYS A 1 86 ? -6.777 -2.984 18.904 1.00 84.69 86 LYS A N 1
ATOM 706 C CA . LYS A 1 86 ? -8.203 -3.292 18.846 1.00 84.69 86 LYS A CA 1
ATOM 707 C C . LYS A 1 86 ? -8.938 -2.395 19.833 1.00 84.69 86 LYS A C 1
ATOM 709 O O . LYS A 1 86 ? -8.714 -2.492 21.036 1.00 84.69 86 LYS A O 1
ATOM 714 N N . MET A 1 87 ? -9.836 -1.556 19.328 1.00 80.88 87 MET A N 1
ATOM 715 C CA . MET A 1 87 ? -10.693 -0.707 20.151 1.00 80.88 87 MET A CA 1
ATOM 716 C C . MET A 1 87 ? -12.151 -1.093 19.887 1.00 80.88 87 MET A C 1
ATOM 718 O O . MET A 1 87 ? -12.711 -0.836 18.820 1.00 80.88 87 MET A O 1
ATOM 722 N N . GLY A 1 88 ? -12.754 -1.801 20.845 1.00 82.75 88 GLY A N 1
ATOM 723 C CA . GLY A 1 88 ? -14.088 -2.381 20.686 1.00 82.75 88 GLY A CA 1
ATOM 724 C C . GLY A 1 88 ? -14.135 -3.430 19.569 1.00 82.75 88 GLY A C 1
ATOM 725 O O . GLY A 1 88 ? -13.414 -4.430 19.615 1.00 82.75 88 GLY A O 1
ATOM 726 N N . ASN A 1 89 ? -14.995 -3.205 18.570 1.00 81.75 89 ASN A N 1
ATOM 727 C CA . ASN A 1 89 ? -15.148 -4.099 17.416 1.00 81.75 89 ASN A CA 1
ATOM 728 C C . ASN A 1 89 ? -14.288 -3.694 16.203 1.00 81.75 89 ASN A C 1
ATOM 730 O O . ASN A 1 89 ? -14.255 -4.418 15.211 1.00 81.75 89 ASN A O 1
ATOM 734 N N . THR A 1 90 ? -13.586 -2.560 16.279 1.00 81.44 90 THR A N 1
ATOM 735 C CA . THR A 1 90 ? -12.777 -2.030 15.177 1.00 81.44 90 THR A CA 1
ATOM 736 C C . THR A 1 90 ? -11.297 -2.206 15.483 1.00 81.44 90 THR A C 1
ATOM 738 O O . THR A 1 90 ? -10.827 -1.942 16.591 1.00 81.44 90 THR A O 1
ATOM 741 N N . GLN A 1 91 ? -10.550 -2.668 14.485 1.00 86.25 91 GLN A N 1
ATOM 742 C CA . GLN A 1 91 ? -9.103 -2.803 14.561 1.00 86.25 91 GLN A CA 1
ATOM 743 C C . GLN A 1 91 ? -8.439 -1.658 13.801 1.00 86.25 91 GLN A C 1
ATOM 745 O O . GLN A 1 91 ? -8.762 -1.406 12.633 1.00 86.25 91 GLN A O 1
ATOM 750 N N . TYR A 1 92 ? -7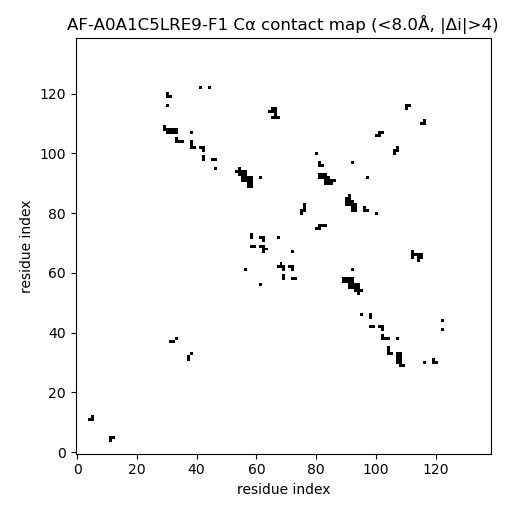.519 -0.982 14.477 1.00 88.00 92 TYR A N 1
ATOM 751 C CA . TYR A 1 92 ? -6.764 0.145 13.954 1.00 88.00 92 TYR A CA 1
ATOM 752 C C . TYR A 1 92 ? -5.320 -0.276 13.718 1.00 88.00 92 TYR A C 1
ATOM 754 O O . TYR A 1 92 ? -4.766 -1.021 14.522 1.00 88.00 92 TYR A O 1
ATOM 762 N N . CYS A 1 93 ? -4.724 0.196 12.632 1.00 88.94 93 CYS A N 1
ATOM 763 C CA . CYS A 1 93 ? -3.318 0.012 12.295 1.00 88.94 93 CYS A CA 1
ATOM 764 C C . CYS A 1 93 ? -2.577 1.348 12.386 1.00 88.94 93 CYS A C 1
ATOM 766 O O . CYS A 1 93 ? -3.165 2.409 12.150 1.00 88.94 93 CYS A O 1
ATOM 768 N N . VAL A 1 94 ? -1.297 1.295 12.750 1.00 89.69 94 VAL A N 1
ATOM 769 C CA . VAL A 1 94 ? -0.444 2.486 12.809 1.00 89.69 94 VAL A CA 1
ATOM 770 C C . VAL A 1 94 ? -0.156 2.960 11.382 1.00 89.69 94 VAL A C 1
ATOM 772 O O . VAL A 1 94 ? 0.356 2.202 10.557 1.00 89.69 94 VAL A O 1
ATOM 775 N N . LYS A 1 95 ? -0.504 4.217 11.077 1.00 89.06 95 LYS A N 1
ATOM 776 C CA . LYS A 1 95 ? -0.355 4.809 9.738 1.00 89.06 95 LYS A CA 1
ATOM 777 C C . LYS A 1 95 ? 1.094 4.783 9.261 1.00 89.06 95 LYS A C 1
ATOM 779 O O . LYS A 1 95 ? 1.343 4.443 8.109 1.00 89.06 95 LYS A O 1
ATOM 784 N N . GLU A 1 96 ? 2.029 5.136 10.136 1.00 88.19 96 GLU A N 1
ATOM 785 C CA . GLU A 1 96 ? 3.453 5.205 9.807 1.00 88.19 96 GLU A CA 1
ATOM 786 C C . GLU A 1 96 ? 3.995 3.840 9.367 1.00 88.19 96 GLU A C 1
ATOM 788 O O . GLU A 1 96 ? 4.554 3.712 8.281 1.00 88.19 96 GLU A O 1
ATOM 793 N N . GLU A 1 97 ? 3.728 2.786 10.139 1.00 88.62 97 GLU A N 1
ATOM 794 C CA . GLU A 1 97 ? 4.148 1.429 9.783 1.00 88.62 97 GLU A CA 1
ATOM 795 C C . GLU A 1 97 ? 3.486 0.928 8.506 1.00 88.62 97 GLU A C 1
ATOM 797 O O . GLU A 1 97 ? 4.126 0.279 7.677 1.00 88.62 97 GLU A O 1
ATOM 802 N N . PHE A 1 98 ? 2.212 1.273 8.309 1.00 88.62 98 PHE A N 1
ATOM 803 C CA . PHE A 1 98 ? 1.507 0.963 7.077 1.00 88.62 98 PHE A CA 1
ATOM 804 C C . PHE A 1 98 ? 2.175 1.625 5.867 1.00 88.62 98 PHE A C 1
ATOM 806 O O . PHE A 1 98 ? 2.394 0.966 4.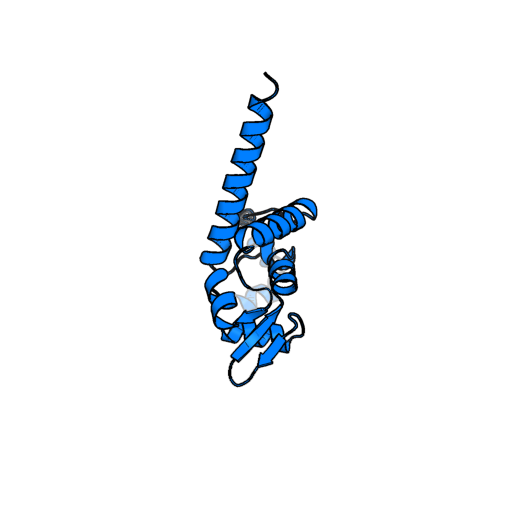850 1.00 88.62 98 PHE A O 1
ATOM 813 N N . ILE A 1 99 ? 2.551 2.900 5.975 1.00 90.00 99 ILE A N 1
ATOM 814 C CA . ILE A 1 99 ? 3.268 3.617 4.917 1.00 90.00 99 ILE A CA 1
ATOM 815 C C . ILE A 1 99 ? 4.648 2.993 4.677 1.00 90.00 99 ILE A C 1
ATOM 817 O O . ILE A 1 99 ? 4.989 2.724 3.525 1.00 90.00 99 ILE A O 1
ATOM 821 N N . CYS A 1 100 ? 5.409 2.690 5.731 1.00 89.25 100 CYS A N 1
ATOM 822 C CA . CYS A 1 100 ? 6.705 2.014 5.635 1.00 89.25 100 CYS A CA 1
ATOM 823 C C . CYS A 1 100 ? 6.591 0.656 4.931 1.00 89.25 100 CYS A C 1
ATOM 825 O O . CYS A 1 100 ? 7.373 0.345 4.031 1.00 89.25 100 CYS A O 1
ATOM 827 N N . TYR A 1 101 ? 5.567 -0.128 5.266 1.00 88.38 101 TYR A N 1
ATOM 828 C CA . TYR A 1 101 ? 5.286 -1.398 4.609 1.00 88.38 101 TYR A CA 1
ATOM 829 C C . TYR A 1 101 ? 4.963 -1.216 3.120 1.00 88.38 101 TYR A C 1
ATOM 831 O O . TYR A 1 101 ? 5.485 -1.948 2.272 1.00 88.38 101 TYR A O 1
ATOM 839 N N . MET A 1 102 ? 4.142 -0.219 2.776 1.00 87.38 102 MET A N 1
ATOM 840 C CA . MET A 1 102 ? 3.813 0.093 1.381 1.00 87.38 102 MET A CA 1
ATOM 841 C C . MET A 1 102 ? 4.993 0.675 0.605 1.00 87.38 102 MET A C 1
ATOM 843 O O . MET A 1 102 ? 5.040 0.520 -0.610 1.00 87.38 102 MET A O 1
ATOM 847 N N . ALA A 1 103 ? 5.945 1.317 1.271 1.00 88.81 103 ALA A N 1
ATOM 848 C CA . ALA A 1 103 ? 7.172 1.812 0.664 1.00 88.81 103 ALA A CA 1
ATOM 849 C C . ALA A 1 103 ? 8.293 0.763 0.617 1.00 88.81 103 ALA A C 1
ATOM 851 O O . ALA A 1 103 ? 9.371 1.042 0.099 1.00 88.81 103 ALA A O 1
ATOM 852 N N . SER A 1 104 ? 8.058 -0.451 1.126 1.00 87.38 104 SER A N 1
ATOM 853 C CA . SER A 1 104 ? 9.078 -1.495 1.131 1.00 87.38 104 SER A CA 1
ATOM 854 C C . SER A 1 104 ? 9.473 -1.922 -0.294 1.00 87.38 104 SER A C 1
ATOM 856 O O . SER A 1 104 ? 8.615 -2.059 -1.181 1.00 87.38 104 SER A O 1
ATOM 858 N N . PRO A 1 105 ? 10.764 -2.226 -0.530 1.00 81.19 105 PRO A N 1
ATOM 859 C CA . PRO A 1 105 ? 11.258 -2.601 -1.854 1.00 81.19 105 PRO A CA 1
ATOM 860 C C . PRO A 1 105 ? 10.582 -3.872 -2.383 1.00 81.19 105 PRO A C 1
ATOM 862 O O . PRO A 1 105 ? 10.321 -3.998 -3.582 1.00 81.19 105 PRO A O 1
ATOM 865 N N . GLN A 1 106 ? 10.213 -4.793 -1.486 1.00 82.44 106 GLN A N 1
ATOM 866 C CA . GLN A 1 106 ? 9.489 -6.018 -1.827 1.00 82.44 106 GLN A CA 1
ATOM 867 C C . GLN A 1 106 ? 8.098 -5.722 -2.408 1.00 82.44 106 GLN A C 1
ATOM 869 O O . GLN A 1 106 ? 7.663 -6.389 -3.349 1.00 82.44 106 GLN A O 1
ATOM 874 N N . LYS A 1 107 ? 7.397 -4.710 -1.878 1.00 83.06 107 LYS A N 1
ATOM 875 C CA . LYS A 1 107 ? 6.062 -4.323 -2.352 1.00 83.06 107 LYS A CA 1
ATOM 876 C C . LYS A 1 107 ? 6.096 -3.492 -3.615 1.00 83.06 107 LYS A C 1
ATOM 878 O O . LYS A 1 107 ? 5.309 -3.758 -4.524 1.00 83.06 107 LYS A O 1
ATOM 883 N N . LEU A 1 108 ? 7.044 -2.569 -3.710 1.00 81.06 108 LEU A N 1
ATOM 884 C CA . LEU A 1 108 ? 7.244 -1.758 -4.908 1.00 81.06 108 LEU A CA 1
ATOM 885 C C . LEU A 1 108 ? 7.657 -2.601 -6.120 1.00 81.06 108 LEU A C 1
ATOM 887 O O . LEU A 1 108 ? 7.240 -2.310 -7.242 1.00 81.06 108 LEU A O 1
ATOM 891 N N . SER A 1 109 ? 8.402 -3.685 -5.892 1.00 75.75 109 SER A N 1
ATOM 892 C CA . SER A 1 109 ? 8.804 -4.621 -6.948 1.00 75.75 109 SER A CA 1
ATOM 893 C C . SER A 1 109 ? 7.634 -5.420 -7.528 1.00 75.75 109 SER A C 1
ATOM 895 O O . SER A 1 109 ? 7.664 -5.779 -8.704 1.00 75.75 109 SER A O 1
ATOM 897 N N . ASN A 1 110 ? 6.594 -5.704 -6.7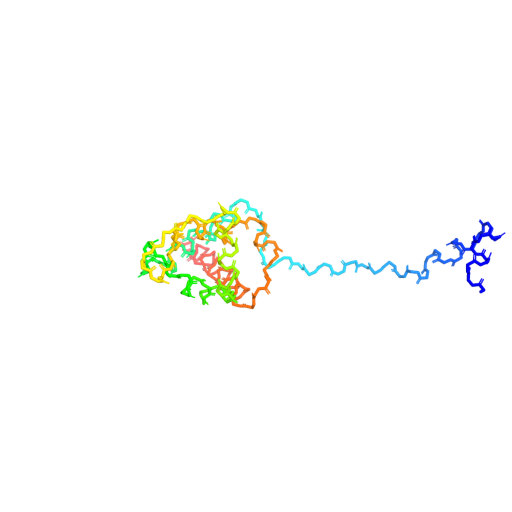34 1.00 77.06 110 ASN A N 1
ATOM 898 C CA . ASN A 1 110 ? 5.456 -6.518 -7.169 1.00 77.06 110 ASN A CA 1
ATOM 899 C C . ASN A 1 110 ? 4.102 -5.913 -6.749 1.00 77.06 110 ASN A C 1
ATOM 901 O O . ASN A 1 110 ? 3.428 -6.439 -5.851 1.00 77.06 110 ASN A O 1
ATOM 905 N N . PRO A 1 111 ? 3.673 -4.818 -7.401 1.00 77.62 111 PRO A N 1
ATOM 906 C CA . PRO A 1 111 ? 2.402 -4.181 -7.101 1.00 77.62 111 PRO A CA 1
ATOM 907 C C . PRO A 1 111 ? 1.240 -5.056 -7.592 1.00 77.62 111 PRO A C 1
ATOM 909 O O . PRO A 1 111 ? 0.999 -5.185 -8.794 1.00 77.62 111 PRO A O 1
ATOM 912 N N . ARG A 1 112 ? 0.507 -5.667 -6.653 1.00 78.00 112 ARG A N 1
ATOM 913 C CA . ARG A 1 112 ? -0.564 -6.629 -6.970 1.00 78.00 112 ARG A CA 1
ATOM 914 C C . ARG A 1 112 ? -1.894 -5.977 -7.345 1.00 78.00 112 ARG A C 1
ATOM 916 O O . ARG A 1 112 ? -2.573 -6.480 -8.234 1.00 78.00 112 ARG A O 1
ATOM 923 N N . THR A 1 113 ? -2.275 -4.887 -6.685 1.00 84.56 113 THR A N 1
ATOM 924 C CA . THR A 1 113 ? -3.579 -4.233 -6.878 1.00 84.56 113 THR A CA 1
ATOM 925 C C . THR A 1 113 ? -3.503 -3.094 -7.884 1.00 84.56 113 THR A C 1
ATOM 927 O O . THR A 1 113 ? -2.529 -2.345 -7.911 1.00 84.56 113 THR A O 1
ATOM 930 N N . GLU A 1 114 ? -4.553 -2.923 -8.694 1.00 85.75 114 GLU A N 1
ATOM 931 C CA . GLU A 1 114 ? -4.633 -1.806 -9.649 1.00 85.75 114 GLU A CA 1
ATOM 932 C C . GLU A 1 114 ? -4.576 -0.454 -8.941 1.00 85.75 114 GLU A C 1
ATOM 934 O O . GLU A 1 114 ? -3.833 0.427 -9.365 1.00 85.75 114 GLU A O 1
ATOM 939 N N . ARG A 1 115 ? -5.251 -0.322 -7.794 1.00 87.31 115 ARG A N 1
ATOM 940 C CA . ARG A 1 115 ? -5.227 0.915 -7.008 1.00 87.31 115 ARG A CA 1
ATOM 941 C C . ARG A 1 115 ? -3.819 1.291 -6.541 1.00 87.31 115 ARG A C 1
ATOM 943 O O . ARG A 1 115 ? -3.423 2.449 -6.616 1.00 87.31 115 ARG A O 1
ATOM 950 N N . TYR A 1 116 ? -3.025 0.308 -6.129 1.00 86.81 116 TYR A N 1
ATOM 951 C CA . TYR A 1 116 ? -1.633 0.540 -5.756 1.00 86.81 116 TYR A CA 1
ATOM 952 C C . TYR A 1 116 ? -0.750 0.853 -6.975 1.00 86.81 116 TYR A C 1
ATOM 954 O O . TYR A 1 116 ? 0.104 1.735 -6.911 1.00 86.81 116 TYR A O 1
ATOM 962 N N . LYS A 1 117 ? -0.996 0.220 -8.132 1.00 87.25 117 LYS A N 1
ATOM 963 C CA . LYS A 1 117 ? -0.325 0.594 -9.392 1.00 87.25 117 LYS A CA 1
ATOM 964 C C . LYS A 1 117 ? -0.631 2.039 -9.796 1.00 87.25 117 LYS A C 1
ATOM 966 O O . LYS A 1 117 ? 0.262 2.720 -10.296 1.00 87.25 117 LYS A O 1
ATOM 971 N N . GLU A 1 118 ? -1.859 2.513 -9.586 1.00 87.94 118 GLU A N 1
ATOM 972 C CA . GLU A 1 118 ? -2.240 3.913 -9.810 1.00 87.94 118 GLU A CA 1
ATOM 973 C C . GLU A 1 118 ? -1.459 4.864 -8.902 1.00 87.94 118 GLU A C 1
ATOM 975 O O . GLU A 1 118 ? -0.887 5.828 -9.407 1.00 87.94 118 GLU A O 1
ATOM 980 N N . LEU A 1 119 ? -1.339 4.559 -7.604 1.00 88.62 119 LEU A N 1
ATOM 981 C CA . LEU A 1 119 ? -0.532 5.358 -6.670 1.00 88.62 119 LEU A CA 1
ATOM 982 C C . LEU A 1 119 ? 0.920 5.502 -7.148 1.00 88.62 119 LEU A C 1
ATOM 984 O O . LEU A 1 119 ? 1.467 6.603 -7.167 1.00 88.62 119 LEU A O 1
ATOM 988 N N . ILE A 1 120 ? 1.529 4.410 -7.616 1.00 88.12 120 ILE A N 1
ATOM 989 C CA . ILE A 1 120 ? 2.895 4.439 -8.159 1.00 88.12 120 ILE A CA 1
ATOM 990 C C . ILE A 1 120 ? 2.968 5.299 -9.435 1.00 88.12 120 ILE A C 1
ATOM 992 O O . ILE A 1 120 ? 3.935 6.037 -9.642 1.00 88.12 120 ILE A O 1
ATOM 996 N N . ARG A 1 121 ? 1.957 5.236 -10.311 1.00 87.50 121 ARG A N 1
ATOM 997 C CA . ARG A 1 121 ? 1.903 6.067 -11.529 1.00 87.50 121 ARG A CA 1
ATOM 998 C C . ARG A 1 121 ? 1.773 7.555 -11.197 1.00 87.50 121 ARG A C 1
ATOM 1000 O O . ARG A 1 121 ? 2.490 8.358 -11.798 1.00 87.50 121 ARG A O 1
ATOM 1007 N N . GLU A 1 122 ? 0.924 7.909 -10.237 1.00 88.25 122 GLU A N 1
ATOM 1008 C CA . GLU A 1 122 ? 0.752 9.280 -9.738 1.00 88.25 122 GLU A CA 1
ATOM 1009 C C . GLU A 1 122 ? 2.052 9.828 -9.141 1.00 88.25 122 GLU A C 1
ATOM 1011 O O . GLU A 1 122 ? 2.488 10.932 -9.489 1.00 88.25 122 GLU A O 1
ATOM 1016 N N . PHE A 1 123 ? 2.739 9.022 -8.328 1.00 88.12 123 PHE A N 1
ATOM 1017 C CA . PHE A 1 123 ? 4.054 9.367 -7.799 1.00 88.12 123 PHE A CA 1
ATOM 1018 C C . PHE A 1 123 ? 5.058 9.671 -8.921 1.00 88.12 123 PHE A C 1
ATOM 1020 O O . PHE A 1 123 ? 5.677 10.737 -8.942 1.00 88.12 123 PHE A O 1
ATOM 1027 N N . LYS A 1 124 ? 5.164 8.795 -9.928 1.00 85.81 124 LYS A N 1
ATOM 1028 C CA . LYS A 1 124 ? 6.058 9.018 -11.078 1.00 85.81 124 LYS A CA 1
ATOM 1029 C C . LYS A 1 124 ? 5.691 10.260 -11.880 1.00 85.81 124 LYS A C 1
ATOM 1031 O O . LYS A 1 124 ? 6.578 10.949 -12.390 1.00 85.81 124 LYS A O 1
ATOM 1036 N N . TYR A 1 125 ? 4.401 10.553 -12.024 1.00 84.31 125 TYR A N 1
ATOM 1037 C CA . TYR A 1 125 ? 3.943 11.763 -12.699 1.00 84.31 125 TYR A CA 1
ATOM 1038 C C . TYR A 1 125 ? 4.389 13.023 -11.944 1.00 84.31 125 TYR A C 1
ATOM 1040 O O . TYR A 1 125 ? 4.944 13.947 -12.550 1.00 84.31 125 TYR A O 1
ATOM 1048 N N . LYS A 1 126 ? 4.242 13.036 -10.614 1.00 82.75 126 LYS A N 1
ATOM 1049 C CA . LYS A 1 126 ? 4.737 14.114 -9.746 1.00 82.75 126 LYS A CA 1
ATOM 1050 C C . LYS A 1 126 ? 6.256 14.255 -9.813 1.00 82.75 126 LYS A C 1
ATOM 1052 O O . LYS A 1 126 ? 6.732 15.365 -10.041 1.00 82.75 126 LYS A O 1
ATOM 1057 N N . GLN A 1 127 ? 7.004 13.156 -9.719 1.00 79.19 127 GLN A N 1
ATOM 1058 C CA . GLN A 1 127 ? 8.470 13.155 -9.788 1.00 79.19 127 GLN A CA 1
ATOM 1059 C C . GLN A 1 127 ? 8.971 13.772 -11.109 1.00 79.19 127 GLN A C 1
ATOM 1061 O O . GLN A 1 127 ? 9.838 14.647 -11.113 1.00 79.19 127 GLN A O 1
ATOM 1066 N N . ARG A 1 128 ? 8.349 13.409 -12.244 1.00 77.12 128 ARG A N 1
ATOM 1067 C CA . ARG A 1 128 ? 8.636 14.008 -13.562 1.00 77.12 128 ARG A CA 1
ATOM 1068 C C . ARG A 1 128 ? 8.319 15.501 -13.611 1.00 77.12 128 ARG A C 1
ATOM 1070 O O . ARG A 1 128 ? 9.076 16.268 -14.207 1.00 77.12 128 ARG A O 1
ATOM 1077 N N . ARG A 1 129 ? 7.203 15.925 -13.014 1.00 74.25 129 ARG A N 1
ATOM 1078 C CA . ARG A 1 129 ? 6.790 17.334 -12.986 1.00 74.25 129 ARG A CA 1
ATOM 1079 C C . ARG A 1 129 ? 7.719 18.187 -12.121 1.00 74.25 129 ARG A C 1
ATOM 1081 O O . ARG A 1 129 ? 8.064 19.288 -12.542 1.00 74.25 129 ARG A O 1
ATOM 1088 N N . CYS A 1 130 ? 8.143 17.690 -10.960 1.00 67.38 130 CYS A N 1
ATOM 1089 C CA . CYS A 1 130 ? 9.116 18.374 -10.106 1.00 67.38 130 CYS A CA 1
ATOM 1090 C C . CYS A 1 130 ? 10.471 18.508 -10.811 1.00 67.38 130 CYS A C 1
ATOM 1092 O O . CYS A 1 130 ? 11.002 19.612 -10.878 1.00 67.38 130 CYS A O 1
ATOM 1094 N N . LYS A 1 131 ? 10.953 17.442 -11.467 1.00 64.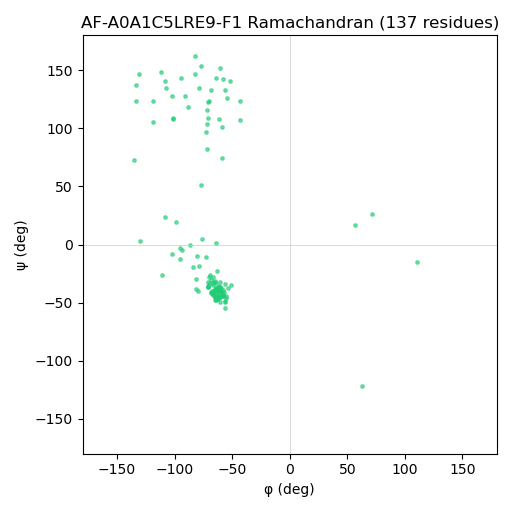44 131 LYS A N 1
ATOM 1095 C CA . LYS A 1 131 ? 12.200 17.481 -12.250 1.00 64.44 131 LYS A CA 1
ATOM 1096 C C . LYS A 1 131 ? 12.168 18.531 -13.370 1.00 64.44 131 LYS A C 1
ATOM 1098 O O . LYS A 1 131 ? 13.129 19.267 -13.551 1.00 64.44 131 LYS A O 1
ATOM 1103 N N . ARG A 1 132 ? 11.043 18.653 -14.088 1.00 61.38 132 ARG A N 1
ATOM 1104 C CA . ARG A 1 132 ? 10.859 19.683 -15.133 1.00 61.38 132 ARG A CA 1
ATOM 1105 C C . ARG A 1 132 ? 10.801 21.109 -14.584 1.00 61.38 132 ARG A C 1
ATOM 1107 O O . ARG A 1 132 ? 11.227 22.028 -15.265 1.00 61.38 132 ARG A O 1
ATOM 1114 N N . ARG A 1 133 ? 10.251 21.306 -13.382 1.00 59.62 133 ARG A N 1
ATOM 1115 C CA . ARG A 1 133 ? 10.171 22.633 -12.752 1.00 59.62 133 ARG A CA 1
ATOM 1116 C C . ARG A 1 133 ? 11.531 23.145 -12.295 1.00 59.62 133 ARG A C 1
ATOM 1118 O O . ARG A 1 133 ? 11.772 24.333 -12.434 1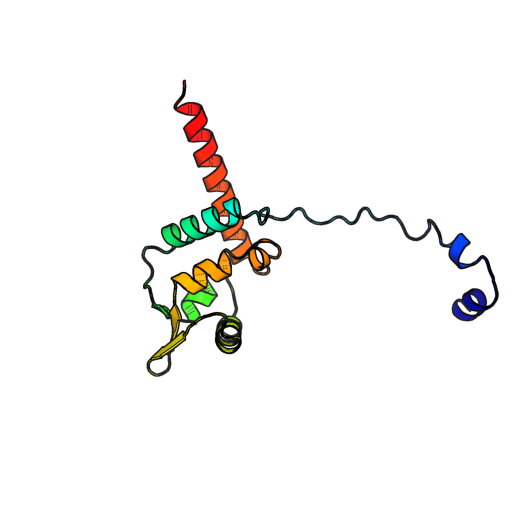.00 59.62 133 ARG A O 1
ATOM 1125 N N . MET A 1 134 ? 12.400 22.262 -11.806 1.00 57.38 134 MET A N 1
ATOM 1126 C CA . MET A 1 134 ? 13.761 22.632 -11.406 1.00 57.38 134 MET A CA 1
ATOM 1127 C C . MET A 1 134 ? 14.603 23.049 -12.620 1.00 57.38 134 MET A C 1
ATOM 1129 O O . MET A 1 134 ? 15.215 24.103 -12.591 1.00 57.38 134 MET A O 1
ATOM 1133 N N . MET A 1 135 ? 14.516 22.318 -13.739 1.00 58.72 135 MET A N 1
ATOM 1134 C CA . MET A 1 135 ? 15.241 22.676 -14.972 1.00 58.72 135 MET A CA 1
ATOM 1135 C C . MET A 1 135 ? 14.818 24.020 -15.592 1.00 58.72 135 MET A C 1
ATOM 1137 O O . MET A 1 135 ? 15.591 24.601 -16.341 1.00 58.72 135 MET A O 1
ATOM 1141 N N . ASN A 1 136 ? 13.607 24.505 -15.302 1.00 57.34 136 ASN A N 1
ATOM 1142 C CA . ASN A 1 136 ? 13.095 25.779 -15.819 1.00 57.34 136 ASN A CA 1
ATOM 1143 C C . ASN A 1 136 ? 13.299 26.955 -14.845 1.00 57.34 136 ASN A C 1
ATOM 1145 O O . ASN A 1 136 ? 12.886 28.064 -15.164 1.00 57.34 136 ASN A O 1
ATOM 1149 N N . ALA A 1 137 ? 13.833 26.708 -13.645 1.00 55.22 137 ALA A N 1
ATOM 1150 C CA . ALA A 1 137 ? 14.129 27.747 -12.655 1.00 55.22 137 ALA A CA 1
ATOM 1151 C C . ALA A 1 137 ? 15.591 28.227 -12.723 1.00 55.22 137 ALA A C 1
ATOM 1153 O O . ALA A 1 137 ? 15.911 29.260 -12.145 1.00 55.22 137 ALA A O 1
ATOM 1154 N N . ASP A 1 138 ? 16.444 27.498 -13.451 1.00 52.44 138 ASP A N 1
ATOM 1155 C CA . ASP A 1 138 ? 17.871 27.787 -13.637 1.00 52.44 138 ASP A CA 1
ATOM 1156 C C . ASP A 1 138 ? 18.173 28.499 -14.981 1.00 52.44 138 ASP A C 1
ATOM 1158 O O . ASP A 1 138 ? 19.300 28.449 -15.472 1.00 52.44 138 ASP A O 1
ATOM 1162 N N . THR A 1 139 ? 17.176 29.125 -15.624 1.00 47.28 139 THR A N 1
ATOM 1163 C CA . THR A 1 139 ? 17.325 29.912 -16.873 1.00 47.28 139 THR A CA 1
ATOM 1164 C C . THR A 1 139 ? 16.728 31.298 -16.697 1.00 47.28 139 THR A C 1
ATOM 1166 O O . THR A 1 139 ? 17.365 32.268 -17.161 1.00 47.28 139 THR A O 1
#

Sequence (139 aa):
MFKIRMDTETGFLSELNGLFSNRTEWHPRPLLEATEENCEAFRLWLEMLWAELPEALPTQTAAELVGYNPQRIHELIREETLHSIKMGNTQYCVKEEFICYMASPQKLSNPRTERYKELIREFKYKQRRCKRRMMNADT

Nearest PDB structures (foldseek):
  4j2n-assembly1_A  TM=7.652E-01  e=7.803E-02  Pukovnikvirus pukovnik
  6ama-assembly1_B  TM=7.552E-01  e=2.224E-01  Streptomyces venezuelae
  6amk-assembly1_B  TM=7.665E-01  e=5.023E-01  Streptomyces venezuelae
  6mzm-assembly1_A  TM=3.406E-01  e=5.023E-01  Homo sapiens
  6mzl-assembly1_A  TM=3.406E-01  e=5.023E-01  Homo sapiens

Radius of gyration: 23.18 Å; Cα contacts (8 Å, |Δi|>4): 114; chains: 1; bounding box: 37×75×52 Å

Solvent-accessible surface area (backbone atoms only — not comparable to full-atom values): 8062 Å² total; per-residue (Å²): 112,71,69,60,45,62,79,70,39,99,53,51,70,61,73,47,63,72,71,63,68,85,63,73,77,81,69,76,76,58,92,44,72,59,44,70,69,50,24,52,54,47,30,55,50,48,50,64,74,47,56,91,51,63,65,64,29,45,42,60,58,57,14,60,72,41,52,48,57,47,69,57,54,54,48,39,39,73,70,68,70,34,65,66,50,75,58,89,94,47,48,25,31,44,39,67,51,50,42,52,55,62,26,28,48,74,42,45,58,58,66,83,34,69,50,38,46,47,52,53,52,53,49,52,52,51,54,53,51,53,56,55,52,56,68,67,69,80,115

Secondary structure (DSSP, 8-state):
-HHHHHHH-TTHHHHTTTTS-------PPPSS---HHHHHHHHHHHHHHTTTS-SEEEHHHHHHHHT--HHHHHHHHHTTSS-EEEETTEEEEEHHHHHHHHTSHHHHHS--SHHHHHHHHHHHHHHHHHHHHHHTT--

Mean predicted aligned error: 12.23 Å